Protein AF-A0A075GUR5-F1 (afdb_monomer_lite)

Foldseek 3Di:
DLVVVVVVVPLVVSLVVVVVVLVVCVVVVNPDDDDDDDPPDDVSNVVSCVVRDPDDDPPPPPPPD

Organism: NCBI:txid1456425

pLDDT: mean 70.97, std 13.14, range [38.44, 89.75]

Secondary structure (DSSP, 8-state):
-HHHHHHTT-HHHHHHHHHHHHHHHHTTT---------TT--HHHHHHHHHH-S-----------

Sequence (65 aa):
SVNALAIYNEEKMLAEYLHTFINTFRARDVLSAVVTVPDQTPPSVLANLDLYCTDLVDRGQVVIS

Structure (mmCIF, N/CA/C/O backbone):
data_AF-A0A075GUR5-F1
#
_entry.id   AF-A0A075GUR5-F1
#
loop_
_atom_site.group_PDB
_atom_site.id
_atom_site.type_symbol
_atom_site.label_atom_id
_atom_site.label_alt_id
_atom_site.label_comp_id
_atom_site.label_asym_id
_atom_site.label_entity_id
_atom_site.label_seq_id
_atom_site.pdbx_PDB_ins_code
_atom_site.Cartn_x
_atom_site.Cartn_y
_atom_site.Cartn_z
_atom_site.occupancy
_atom_site.B_iso_or_equiv
_atom_site.auth_seq_id
_atom_site.auth_comp_id
_atom_site.auth_asym_id
_atom_site.auth_atom_id
_atom_site.pdbx_PDB_model_num
ATOM 1 N N . SER A 1 1 ? -9.066 4.645 -9.362 1.00 49.34 1 SER A N 1
ATOM 2 C CA . SER A 1 1 ? -7.974 3.687 -9.634 1.00 49.34 1 SER A CA 1
ATOM 3 C C . SER A 1 1 ? -6.657 4.384 -9.344 1.00 49.34 1 SER A C 1
ATOM 5 O O . SER A 1 1 ? -6.494 5.495 -9.832 1.00 49.34 1 SER A O 1
ATOM 7 N N . VAL A 1 2 ? -5.747 3.782 -8.566 1.00 49.31 2 VAL A N 1
ATOM 8 C CA . VAL A 1 2 ? -4.402 4.343 -8.290 1.00 49.31 2 VAL A CA 1
ATOM 9 C C . VAL A 1 2 ? -3.635 4.595 -9.599 1.00 49.31 2 VAL A C 1
ATOM 11 O O . VAL A 1 2 ? -2.998 5.633 -9.744 1.00 49.31 2 VAL A O 1
ATOM 14 N N . ASN A 1 3 ? -3.837 3.737 -10.609 1.00 48.56 3 ASN A N 1
ATOM 15 C CA . ASN A 1 3 ? -3.304 3.942 -11.961 1.00 48.56 3 ASN A CA 1
ATOM 16 C C . ASN A 1 3 ? -3.805 5.228 -12.630 1.00 48.56 3 ASN A C 1
ATOM 18 O O . ASN A 1 3 ? -3.071 5.815 -13.409 1.00 48.56 3 ASN A O 1
ATOM 22 N N . ALA A 1 4 ? -5.025 5.691 -12.341 1.00 51.00 4 ALA A N 1
ATOM 23 C CA . ALA A 1 4 ? -5.525 6.935 -12.928 1.00 51.00 4 ALA A CA 1
ATOM 24 C C . ALA A 1 4 ? -4.805 8.158 -12.344 1.00 51.00 4 ALA A C 1
ATOM 26 O O . ALA A 1 4 ? -4.487 9.075 -13.084 1.00 51.00 4 ALA A O 1
ATOM 27 N N . LEU A 1 5 ? -4.487 8.147 -11.046 1.00 50.53 5 LEU A N 1
ATOM 28 C CA . LEU A 1 5 ? -3.755 9.235 -10.386 1.00 50.53 5 LEU A CA 1
ATOM 29 C C . LEU A 1 5 ? -2.291 9.299 -10.838 1.00 50.53 5 LEU A C 1
ATOM 31 O O .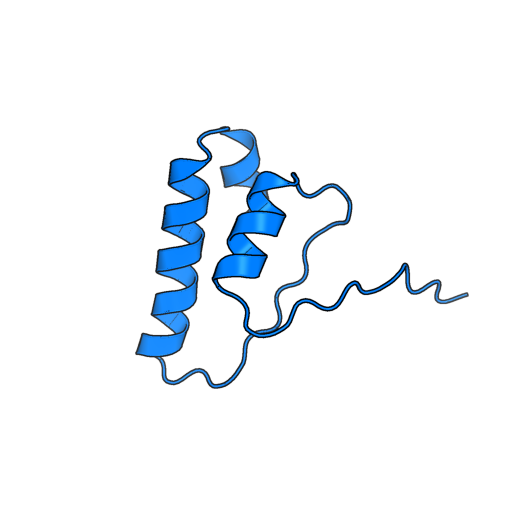 LEU A 1 5 ? -1.765 10.389 -11.030 1.00 50.53 5 LEU A O 1
ATOM 35 N N . ALA A 1 6 ? -1.665 8.144 -11.088 1.00 54.09 6 ALA A N 1
ATOM 36 C CA . ALA A 1 6 ? -0.320 8.085 -11.659 1.00 54.09 6 ALA A CA 1
ATOM 37 C C . ALA A 1 6 ? -0.249 8.664 -13.090 1.00 54.09 6 ALA A C 1
ATOM 39 O O . ALA A 1 6 ? 0.766 9.244 -13.459 1.00 54.09 6 ALA A O 1
ATOM 40 N N . ILE A 1 7 ? -1.330 8.568 -13.881 1.00 53.69 7 ILE A N 1
ATOM 41 C CA . ILE A 1 7 ? -1.400 9.125 -15.249 1.00 53.69 7 ILE A CA 1
ATOM 42 C C . ILE A 1 7 ? -1.431 10.665 -15.247 1.00 53.69 7 ILE A C 1
ATOM 44 O O . ILE A 1 7 ? -0.921 11.278 -16.182 1.00 53.69 7 ILE A O 1
ATOM 48 N N . TYR A 1 8 ? -1.983 11.303 -14.206 1.00 53.56 8 TYR A N 1
ATOM 49 C CA . TYR A 1 8 ? -2.046 12.771 -14.108 1.00 53.56 8 TYR A CA 1
ATOM 50 C C . TYR A 1 8 ? -0.745 13.420 -13.606 1.00 53.56 8 TYR A C 1
ATOM 52 O O . TYR A 1 8 ? -0.654 14.642 -13.580 1.00 53.56 8 TYR A O 1
ATOM 60 N N . ASN A 1 9 ? 0.276 12.618 -13.281 1.00 55.88 9 ASN A N 1
ATOM 61 C CA . ASN A 1 9 ? 1.660 13.046 -13.042 1.00 55.88 9 ASN A CA 1
ATOM 62 C C . ASN A 1 9 ? 1.871 14.085 -11.917 1.00 55.88 9 ASN A C 1
ATOM 64 O O . ASN A 1 9 ? 2.927 14.709 -11.834 1.00 55.88 9 ASN A O 1
ATOM 68 N N . GLU A 1 10 ? 0.899 14.262 -11.022 1.00 65.38 10 GLU A N 1
ATOM 69 C CA . GLU A 1 10 ? 1.067 15.077 -9.820 1.00 65.38 10 GLU A CA 1
ATOM 70 C C . GLU A 1 10 ? 1.452 14.181 -8.641 1.00 65.38 10 GLU A C 1
ATOM 72 O O . GLU A 1 1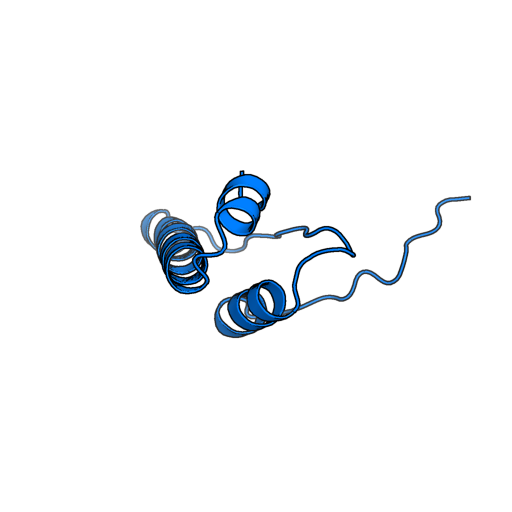0 ? 0.600 13.673 -7.911 1.00 65.38 10 GLU A O 1
ATOM 77 N N . GLU A 1 11 ? 2.759 13.986 -8.436 1.00 65.50 11 GLU A N 1
ATOM 78 C CA . GLU A 1 11 ? 3.301 13.137 -7.360 1.00 65.50 11 GLU A CA 1
ATOM 79 C C . GLU A 1 11 ? 2.738 13.495 -5.971 1.00 65.50 11 GLU A C 1
ATOM 81 O O . GLU A 1 11 ? 2.498 12.611 -5.147 1.00 65.50 11 GLU A O 1
ATOM 86 N N . LYS A 1 12 ? 2.445 14.782 -5.733 1.00 69.75 12 LYS A N 1
ATOM 87 C CA . LYS A 1 12 ? 1.789 15.260 -4.504 1.00 69.75 12 LYS A CA 1
ATOM 88 C C . LYS A 1 12 ? 0.368 14.729 -4.340 1.00 69.75 12 LYS A C 1
ATOM 90 O O . LYS A 1 12 ? 0.016 14.284 -3.253 1.00 69.75 12 LYS A O 1
ATOM 95 N N . MET A 1 13 ? -0.428 14.738 -5.408 1.00 73.88 13 MET A N 1
ATOM 96 C CA . MET A 1 13 ? -1.822 14.293 -5.368 1.00 73.88 13 MET A CA 1
ATOM 97 C C . MET A 1 13 ? -1.912 12.797 -5.047 1.00 73.88 13 MET A C 1
ATOM 99 O O . MET A 1 13 ? -2.795 12.354 -4.312 1.00 73.88 13 MET A O 1
ATOM 103 N N . LEU A 1 14 ? -0.967 12.008 -5.560 1.00 73.44 14 LEU A N 1
ATOM 104 C CA . LEU A 1 14 ? -0.885 10.584 -5.261 1.00 73.44 14 LEU A CA 1
ATOM 105 C C . LEU A 1 14 ? -0.468 10.314 -3.809 1.00 73.44 14 LEU A C 1
ATOM 107 O O . LEU A 1 14 ? -1.072 9.460 -3.159 1.00 73.44 14 LEU A O 1
ATOM 111 N N . ALA A 1 15 ? 0.520 11.047 -3.292 1.00 74.19 15 ALA A N 1
ATOM 112 C CA . ALA A 1 15 ? 0.922 10.945 -1.891 1.00 74.19 15 ALA A CA 1
ATOM 113 C C . ALA A 1 15 ? -0.238 11.311 -0.945 1.00 74.19 15 ALA A C 1
ATOM 115 O O . ALA A 1 15 ? -0.537 10.566 -0.013 1.00 74.19 15 ALA A O 1
ATOM 116 N N . GLU A 1 16 ? -0.960 12.400 -1.230 1.00 79.44 16 GLU A N 1
ATOM 117 C CA . GLU A 1 16 ? -2.144 12.818 -0.467 1.00 79.44 16 GLU A CA 1
ATOM 118 C C . GLU A 1 16 ? -3.285 11.796 -0.536 1.00 79.44 16 GLU A C 1
ATOM 120 O O . GLU A 1 16 ? -3.946 11.519 0.474 1.00 79.44 16 GLU A O 1
ATOM 125 N N . TYR A 1 17 ? -3.506 11.192 -1.707 1.00 80.75 17 TYR A N 1
ATOM 126 C CA . TYR A 1 17 ? -4.483 10.120 -1.859 1.00 80.75 17 TYR A CA 1
ATOM 127 C C . TYR A 1 17 ? -4.112 8.902 -1.008 1.00 80.75 17 TYR A C 1
ATOM 129 O O . TYR A 1 17 ? -4.963 8.401 -0.274 1.00 80.75 17 TYR A O 1
ATOM 137 N N . LEU A 1 18 ? -2.859 8.436 -1.074 1.00 79.50 18 LEU A N 1
ATOM 138 C CA . LEU A 1 18 ? -2.387 7.293 -0.284 1.00 79.50 18 LEU A CA 1
ATOM 139 C C . LEU A 1 18 ? -2.502 7.571 1.215 1.00 79.50 18 LEU A C 1
ATOM 141 O O . LEU A 1 18 ? -3.018 6.734 1.956 1.00 79.50 18 LEU A O 1
ATOM 145 N N . HIS A 1 19 ? -2.122 8.772 1.645 1.00 83.06 19 HIS A N 1
ATOM 146 C CA . HIS A 1 19 ? -2.282 9.208 3.025 1.00 83.06 19 HIS A CA 1
ATOM 147 C C . HIS A 1 19 ? -3.750 9.150 3.480 1.00 83.06 19 HIS A C 1
ATOM 149 O O . HIS A 1 19 ? -4.073 8.549 4.505 1.00 83.06 19 HIS A O 1
ATOM 155 N N . THR A 1 20 ? -4.666 9.720 2.690 1.00 85.31 20 THR A N 1
ATOM 156 C CA . THR A 1 20 ? -6.111 9.712 2.981 1.00 85.31 20 THR A CA 1
ATOM 157 C C . THR A 1 20 ? -6.685 8.292 2.998 1.00 85.31 20 THR A C 1
ATOM 159 O O . THR A 1 20 ? -7.479 7.934 3.874 1.00 85.31 20 THR A O 1
ATOM 162 N N . PHE A 1 21 ? -6.268 7.460 2.047 1.00 84.12 21 PHE A N 1
ATOM 163 C CA . PHE A 1 21 ? -6.695 6.072 1.929 1.00 84.12 21 PHE A CA 1
ATOM 164 C C . PHE A 1 21 ? -6.303 5.260 3.168 1.00 84.12 21 PHE A C 1
ATOM 166 O O . PHE A 1 21 ? -7.150 4.605 3.773 1.00 84.12 21 PHE A O 1
ATOM 173 N N . ILE A 1 22 ? -5.053 5.377 3.611 1.00 82.00 22 ILE A N 1
ATOM 174 C CA . ILE A 1 22 ? -4.538 4.650 4.777 1.00 82.00 22 ILE A CA 1
ATOM 175 C C . ILE A 1 22 ? -5.171 5.162 6.071 1.00 82.00 22 ILE A C 1
ATOM 177 O O . ILE A 1 22 ? -5.567 4.373 6.929 1.00 82.00 22 ILE A O 1
ATOM 181 N N . ASN A 1 23 ? -5.398 6.471 6.186 1.00 84.81 23 ASN A N 1
ATOM 182 C CA . ASN A 1 23 ? -6.125 7.032 7.325 1.00 84.81 23 ASN A CA 1
ATOM 183 C C . ASN A 1 23 ? -7.582 6.541 7.411 1.00 84.81 23 ASN A C 1
ATOM 185 O O . ASN A 1 23 ? -8.141 6.472 8.507 1.00 84.81 23 ASN A O 1
ATOM 189 N N . THR A 1 24 ? -8.190 6.132 6.293 1.00 86.69 24 THR A N 1
ATOM 190 C CA . THR A 1 24 ? -9.532 5.525 6.298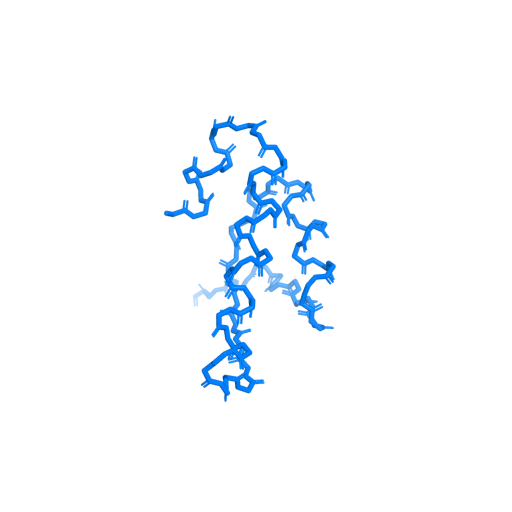 1.00 86.69 24 THR A CA 1
ATOM 191 C C . THR A 1 24 ? -9.539 4.164 7.000 1.00 86.69 24 THR A C 1
ATOM 193 O O . THR A 1 24 ? -10.523 3.825 7.656 1.00 86.69 24 THR A O 1
ATOM 196 N N . PHE A 1 25 ? -8.447 3.396 6.918 1.00 85.88 25 PHE A N 1
ATOM 197 C CA . PHE A 1 25 ? -8.300 2.133 7.650 1.00 85.88 25 PHE A CA 1
ATOM 198 C C . PHE A 1 25 ? -8.264 2.360 9.156 1.00 85.88 25 PHE A C 1
ATOM 200 O O . PHE A 1 25 ? -8.977 1.683 9.895 1.00 85.88 25 PHE A O 1
ATOM 207 N N . ARG A 1 26 ? -7.525 3.385 9.595 1.00 80.31 26 ARG A N 1
ATOM 208 C CA . ARG A 1 26 ? -7.477 3.788 11.003 1.00 80.31 26 ARG A CA 1
ATOM 209 C C . ARG A 1 26 ? -8.851 4.196 11.532 1.00 80.31 26 ARG A C 1
ATOM 211 O O . ARG A 1 26 ? -9.215 3.800 12.628 1.00 80.31 26 ARG A O 1
ATOM 218 N N . ALA A 1 27 ? -9.622 4.955 10.753 1.00 85.44 27 ALA A N 1
ATOM 219 C CA . ALA A 1 27 ? -10.966 5.389 11.143 1.00 85.44 27 ALA A CA 1
ATOM 220 C C . ALA A 1 27 ? -11.998 4.246 11.217 1.00 85.44 27 ALA A C 1
ATOM 222 O O . ALA A 1 27 ? -13.098 4.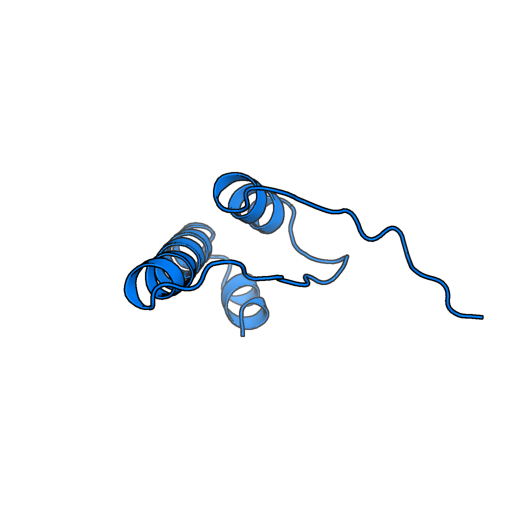452 11.725 1.00 85.44 27 ALA A O 1
ATOM 223 N N . ARG A 1 28 ? -11.674 3.069 10.672 1.00 89.25 28 ARG A N 1
ATOM 224 C CA . ARG A 1 28 ? -12.557 1.896 10.607 1.00 89.25 28 ARG A CA 1
ATOM 225 C C . ARG A 1 28 ? -12.036 0.701 11.410 1.00 89.25 28 ARG A C 1
ATOM 227 O O . ARG A 1 28 ? -12.530 -0.403 11.202 1.00 89.25 28 ARG A O 1
ATOM 234 N N . ASP A 1 29 ? -11.031 0.907 12.261 1.00 89.75 29 ASP A N 1
ATOM 235 C CA . ASP A 1 29 ? -10.387 -0.144 13.061 1.00 89.75 29 ASP A CA 1
ATOM 236 C C . ASP A 1 29 ? -9.906 -1.347 12.221 1.00 89.75 29 ASP A C 1
ATOM 238 O O . ASP A 1 29 ? -9.948 -2.504 12.645 1.00 89.75 29 ASP A O 1
ATOM 242 N N . VAL A 1 30 ? -9.442 -1.085 10.994 1.00 85.81 30 VAL A N 1
ATOM 243 C CA . VAL A 1 30 ? -8.876 -2.119 10.120 1.00 85.81 30 VAL A CA 1
ATOM 244 C C . VAL A 1 30 ? -7.480 -2.485 10.622 1.00 85.81 30 VAL A C 1
ATOM 246 O O . VAL A 1 30 ? -6.590 -1.640 10.679 1.00 85.81 30 VAL A O 1
ATOM 249 N N . LEU A 1 31 ? -7.285 -3.762 10.956 1.00 83.88 31 LEU A N 1
ATOM 250 C CA . LEU A 1 31 ? -6.042 -4.268 11.553 1.00 83.88 31 LEU A CA 1
ATOM 251 C C . LEU A 1 31 ? -4.927 -4.536 10.530 1.00 83.88 31 LEU A C 1
ATOM 253 O O . LEU A 1 31 ? -3.752 -4.464 10.871 1.00 83.88 31 LEU A O 1
ATOM 257 N N . SER A 1 32 ? -5.281 -4.881 9.290 1.00 82.25 32 SER A N 1
ATOM 258 C CA . SER A 1 32 ? -4.324 -5.179 8.222 1.00 82.25 32 SER A CA 1
ATOM 259 C C . SER A 1 32 ? -4.946 -4.914 6.853 1.00 82.25 32 SER A C 1
ATOM 261 O O . SER A 1 32 ? -6.133 -5.175 6.642 1.00 82.25 32 SER A O 1
ATOM 263 N N . ALA A 1 33 ? -4.140 -4.410 5.922 1.00 79.62 33 ALA A N 1
ATOM 264 C CA . ALA A 1 33 ? -4.502 -4.242 4.523 1.00 79.62 33 ALA A CA 1
ATOM 265 C C . ALA A 1 33 ? -3.350 -4.739 3.647 1.00 79.62 33 ALA A C 1
ATOM 267 O O . ALA A 1 33 ? -2.199 -4.363 3.853 1.00 79.62 33 ALA A O 1
ATOM 268 N N . VAL A 1 34 ? -3.669 -5.570 2.654 1.00 82.19 34 VAL A N 1
ATOM 269 C CA . VAL A 1 34 ? -2.705 -6.033 1.651 1.00 82.19 34 VAL A CA 1
ATOM 270 C C . VAL A 1 34 ? -2.978 -5.281 0.358 1.00 82.19 34 VAL A C 1
ATOM 272 O O . VAL A 1 34 ? -4.074 -5.371 -0.196 1.00 82.19 34 VAL A O 1
ATOM 275 N N . VAL A 1 35 ? -1.981 -4.540 -0.120 1.00 77.31 35 VAL A N 1
ATOM 276 C CA . VAL A 1 35 ? -2.060 -3.780 -1.370 1.00 77.31 35 VAL A CA 1
ATOM 277 C C . VAL A 1 35 ? -1.146 -4.437 -2.394 1.00 77.31 35 VAL A C 1
ATOM 279 O O . VAL A 1 35 ? 0.051 -4.578 -2.174 1.00 77.31 35 VAL A O 1
ATOM 282 N N . THR A 1 36 ? -1.714 -4.855 -3.522 1.00 75.88 36 THR A N 1
ATOM 283 C CA . THR A 1 36 ? -0.949 -5.374 -4.660 1.00 75.88 36 THR A CA 1
ATOM 284 C C . THR A 1 36 ? -0.760 -4.274 -5.690 1.00 75.88 36 THR A C 1
ATOM 286 O O . THR A 1 36 ? -1.744 -3.685 -6.144 1.00 75.88 36 THR A O 1
ATOM 289 N N . VAL A 1 37 ? 0.484 -4.038 -6.090 1.00 74.38 37 VAL A N 1
ATOM 290 C CA . VAL A 1 37 ? 0.843 -3.093 -7.150 1.00 74.38 37 VAL A CA 1
ATOM 291 C C . VAL A 1 37 ? 1.476 -3.834 -8.329 1.00 74.38 37 VAL A C 1
ATOM 293 O O . VAL A 1 37 ? 2.104 -4.869 -8.115 1.00 74.38 37 VAL A O 1
ATOM 296 N N . PRO A 1 38 ? 1.282 -3.367 -9.572 1.00 73.25 38 PRO A N 1
ATOM 297 C CA . PRO A 1 38 ? 1.920 -3.970 -10.739 1.00 73.25 38 PRO A CA 1
ATOM 298 C C . PRO A 1 38 ? 3.429 -3.676 -10.778 1.00 73.25 38 PRO A C 1
ATOM 300 O O . PRO A 1 38 ? 3.862 -2.622 -10.316 1.00 73.25 38 PRO A O 1
ATOM 303 N N . ASP A 1 39 ? 4.210 -4.540 -11.430 1.00 72.06 39 ASP A N 1
ATOM 304 C CA . ASP A 1 39 ? 5.676 -4.394 -11.561 1.00 72.06 39 ASP A CA 1
ATOM 305 C C . ASP A 1 39 ? 6.105 -3.090 -12.260 1.00 72.06 39 ASP A C 1
ATOM 307 O O . ASP A 1 39 ? 7.201 -2.584 -12.053 1.00 72.06 39 ASP A O 1
ATOM 311 N N . GLN A 1 40 ? 5.225 -2.512 -13.082 1.00 70.56 40 GLN A N 1
ATOM 312 C CA . GLN A 1 40 ? 5.461 -1.266 -13.823 1.00 70.56 40 GLN A CA 1
ATOM 313 C C . GLN A 1 40 ? 5.118 -0.005 -13.007 1.00 70.56 40 GLN A C 1
ATOM 315 O O . GLN A 1 40 ? 4.970 1.082 -13.568 1.00 70.56 40 GLN A O 1
A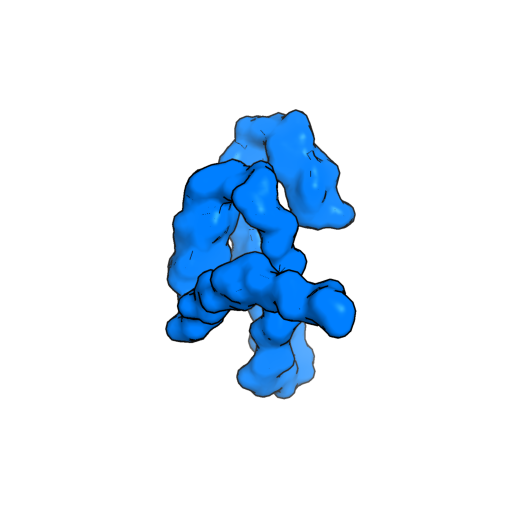TOM 320 N N . THR A 1 41 ? 4.931 -0.138 -11.693 1.00 72.19 41 THR A N 1
ATOM 321 C CA . THR A 1 41 ? 4.608 0.993 -10.818 1.00 72.19 41 THR A CA 1
ATOM 322 C C . THR A 1 41 ? 5.794 1.963 -10.749 1.00 72.19 41 THR A C 1
ATOM 324 O O . THR A 1 41 ? 6.919 1.520 -10.515 1.00 72.19 41 THR A O 1
ATOM 327 N N . PRO A 1 42 ? 5.583 3.284 -10.926 1.00 73.56 42 PRO A N 1
ATOM 328 C CA . PRO A 1 42 ? 6.682 4.239 -10.881 1.00 73.56 42 PRO A CA 1
ATOM 329 C C . PRO A 1 42 ? 7.406 4.212 -9.522 1.00 73.56 42 PRO A C 1
ATOM 331 O O . PRO A 1 42 ? 6.739 4.116 -8.484 1.00 73.56 42 PRO A O 1
ATOM 334 N N . PRO A 1 43 ? 8.745 4.363 -9.487 1.00 77.94 43 PRO A N 1
ATOM 335 C CA . PRO A 1 43 ? 9.519 4.292 -8.246 1.00 77.94 43 PRO A CA 1
ATOM 336 C C . PRO A 1 43 ? 9.065 5.273 -7.158 1.00 77.94 43 PRO A C 1
ATOM 338 O O . PRO A 1 43 ? 9.106 4.934 -5.979 1.00 77.94 43 PRO A O 1
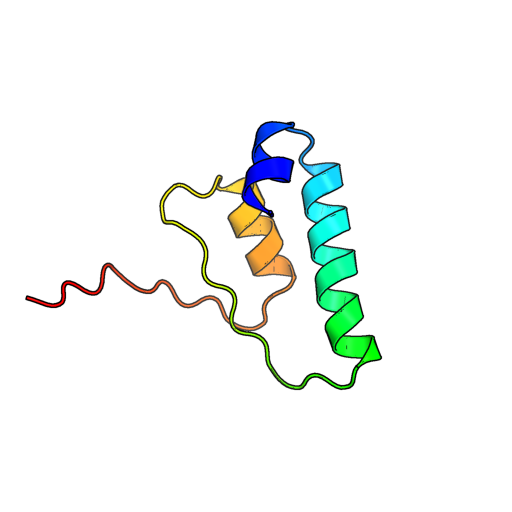ATOM 341 N N . SER A 1 44 ? 8.580 6.465 -7.527 1.00 74.62 44 SER A N 1
ATOM 342 C CA . SER A 1 44 ? 8.069 7.450 -6.563 1.00 74.62 44 SER A CA 1
ATOM 343 C C . SER A 1 44 ? 6.792 6.987 -5.854 1.00 74.62 44 SER A C 1
ATOM 345 O O . SER A 1 44 ? 6.574 7.306 -4.686 1.00 74.62 44 SER A O 1
ATOM 347 N N . VAL A 1 45 ? 5.965 6.172 -6.512 1.00 74.06 45 VAL A N 1
ATOM 348 C CA . VAL A 1 45 ? 4.784 5.554 -5.890 1.00 74.06 45 VAL A CA 1
ATOM 349 C C . VAL A 1 45 ? 5.200 4.456 -4.921 1.00 74.06 45 VAL A C 1
ATOM 351 O O . VAL A 1 45 ? 4.663 4.385 -3.820 1.00 74.06 45 VAL A O 1
ATOM 354 N N . LEU A 1 46 ? 6.177 3.631 -5.310 1.00 76.56 46 LEU A N 1
ATOM 355 C CA . LEU A 1 46 ? 6.729 2.588 -4.444 1.00 76.56 46 LEU A CA 1
ATOM 356 C C . LEU A 1 46 ? 7.363 3.191 -3.186 1.00 76.56 46 LEU A C 1
ATOM 358 O O . LEU A 1 46 ? 7.085 2.717 -2.091 1.00 76.56 46 LEU A O 1
ATOM 362 N N . ALA A 1 47 ? 8.117 4.284 -3.324 1.00 79.62 47 ALA A N 1
ATOM 363 C CA . ALA A 1 47 ? 8.690 5.010 -2.192 1.00 79.62 47 ALA A CA 1
ATOM 364 C C . ALA A 1 47 ? 7.614 5.573 -1.245 1.00 79.62 47 ALA A C 1
ATOM 366 O O . ALA A 1 47 ? 7.768 5.519 -0.029 1.00 79.62 47 ALA A O 1
ATOM 367 N N . ASN A 1 48 ? 6.493 6.073 -1.778 1.00 76.31 48 ASN A N 1
ATOM 368 C CA . ASN A 1 48 ? 5.370 6.500 -0.941 1.00 76.31 48 ASN A CA 1
ATOM 369 C C . ASN A 1 48 ? 4.707 5.322 -0.212 1.00 76.31 48 ASN A C 1
ATOM 371 O O . ASN A 1 48 ? 4.315 5.466 0.940 1.00 76.31 48 ASN A O 1
ATOM 375 N N . LEU A 1 49 ? 4.573 4.160 -0.857 1.00 77.75 49 LEU A N 1
ATOM 376 C CA . LEU A 1 49 ? 4.035 2.963 -0.205 1.00 77.75 49 LEU A CA 1
ATOM 377 C C . LEU A 1 49 ? 4.966 2.458 0.900 1.00 77.75 49 LEU A C 1
ATOM 379 O O . LEU A 1 49 ? 4.473 2.113 1.965 1.00 77.75 49 LEU A O 1
ATOM 383 N N . ASP A 1 50 ? 6.281 2.501 0.691 1.00 80.56 50 ASP A N 1
ATOM 384 C CA . ASP A 1 50 ? 7.288 2.167 1.708 1.00 80.56 50 ASP A CA 1
ATOM 385 C C . ASP A 1 50 ? 7.181 3.054 2.958 1.00 80.56 50 ASP A C 1
ATOM 387 O O . ASP A 1 50 ? 7.306 2.577 4.080 1.00 80.56 50 ASP A O 1
ATOM 391 N N . LEU A 1 51 ? 6.837 4.336 2.791 1.00 80.31 51 LEU A N 1
ATOM 392 C CA . LEU A 1 51 ? 6.626 5.247 3.922 1.00 80.31 51 LEU A CA 1
ATOM 393 C C . LEU A 1 51 ? 5.386 4.920 4.762 1.00 80.31 51 LEU A C 1
ATOM 395 O O . LEU A 1 51 ? 5.354 5.249 5.950 1.00 80.31 51 LEU A O 1
ATOM 399 N N . TYR A 1 52 ? 4.343 4.345 4.161 1.00 76.44 52 TYR A N 1
ATOM 400 C CA . TYR A 1 52 ? 3.068 4.135 4.849 1.00 76.44 52 TYR A CA 1
ATOM 401 C C . TYR A 1 52 ? 2.757 2.672 5.185 1.00 76.44 52 TYR A C 1
ATOM 403 O O . TYR A 1 52 ? 1.909 2.414 6.043 1.00 76.44 52 TYR A O 1
ATOM 411 N N . CYS A 1 53 ? 3.399 1.717 4.521 1.00 77.69 53 CYS A N 1
ATOM 412 C CA . CYS A 1 53 ? 3.260 0.294 4.795 1.00 77.69 53 CYS A CA 1
ATOM 413 C C . CYS A 1 53 ? 4.287 -0.144 5.845 1.00 77.69 53 CYS A C 1
ATOM 415 O O . CYS A 1 53 ? 5.428 0.295 5.838 1.00 77.69 53 CYS A O 1
ATOM 417 N N . THR A 1 54 ? 3.879 -1.026 6.758 1.00 75.06 54 THR A N 1
ATOM 418 C CA . THR A 1 54 ? 4.795 -1.595 7.762 1.00 75.06 54 THR A CA 1
ATOM 419 C C . THR A 1 54 ? 5.739 -2.622 7.147 1.00 75.06 54 THR A C 1
ATOM 421 O O . THR A 1 54 ? 6.898 -2.686 7.537 1.00 75.06 54 THR A O 1
ATOM 424 N N . ASP A 1 55 ? 5.243 -3.384 6.170 1.00 73.25 55 ASP A N 1
ATOM 425 C CA . ASP A 1 55 ? 6.002 -4.404 5.458 1.00 73.25 55 ASP A CA 1
ATOM 426 C C . ASP A 1 55 ? 5.786 -4.259 3.950 1.00 73.25 55 ASP A C 1
ATOM 428 O O . ASP A 1 55 ? 4.652 -4.124 3.474 1.00 73.25 55 ASP A O 1
ATOM 432 N N . LEU A 1 56 ? 6.882 -4.341 3.198 1.00 67.00 56 LEU A N 1
ATOM 433 C CA . LEU A 1 56 ? 6.893 -4.419 1.742 1.00 67.00 56 LEU A CA 1
ATOM 434 C C . LEU A 1 56 ? 7.425 -5.792 1.339 1.00 67.00 56 LEU A C 1
ATOM 436 O O . LEU A 1 56 ? 8.579 -6.132 1.590 1.00 67.00 56 LEU A O 1
ATOM 440 N N . VAL A 1 57 ? 6.560 -6.598 0.728 1.00 69.62 57 VAL A N 1
ATOM 441 C CA . VAL A 1 57 ? 6.925 -7.923 0.224 1.00 69.62 57 VAL A CA 1
ATOM 442 C C . VAL A 1 57 ? 7.046 -7.831 -1.287 1.00 69.62 57 VAL A C 1
ATOM 444 O O . VAL A 1 57 ? 6.032 -7.745 -1.983 1.00 69.62 57 VAL A O 1
ATOM 447 N N . ASP A 1 58 ? 8.280 -7.868 -1.794 1.00 67.31 58 ASP A N 1
ATOM 448 C CA . ASP A 1 58 ? 8.501 -8.134 -3.212 1.00 67.31 58 ASP A CA 1
ATOM 449 C C . ASP A 1 58 ? 8.045 -9.566 -3.489 1.00 67.31 58 ASP A C 1
ATOM 451 O O . ASP A 1 58 ? 8.574 -10.543 -2.951 1.00 67.31 58 ASP A O 1
ATOM 455 N N . ARG A 1 59 ? 6.984 -9.675 -4.285 1.00 60.53 59 ARG A N 1
ATOM 456 C CA . ARG A 1 59 ? 6.341 -10.949 -4.566 1.00 60.53 59 ARG A CA 1
ATOM 457 C C . ARG A 1 59 ? 7.117 -11.812 -5.549 1.00 60.53 59 ARG A C 1
ATOM 459 O O . ARG A 1 59 ? 6.624 -12.907 -5.793 1.00 60.53 59 ARG A O 1
ATOM 466 N N . GLY A 1 60 ? 8.259 -11.345 -6.076 1.00 58.94 60 GLY A N 1
ATOM 467 C CA . GLY A 1 60 ? 9.203 -12.116 -6.885 1.00 58.94 60 GLY A CA 1
ATOM 468 C C . GLY A 1 60 ? 8.498 -13.067 -7.845 1.00 58.94 60 GLY A C 1
ATOM 469 O O . GLY A 1 60 ? 8.315 -14.226 -7.498 1.00 58.94 60 GLY A O 1
ATOM 470 N N . GLN A 1 61 ? 8.052 -12.550 -8.997 1.00 45.16 61 GLN A N 1
ATOM 471 C CA . GLN A 1 61 ? 7.336 -13.243 -10.080 1.00 45.16 61 GLN A CA 1
ATOM 472 C C . GLN A 1 61 ? 6.929 -14.696 -9.751 1.00 45.16 61 GLN A C 1
ATOM 474 O O . GLN A 1 61 ? 7.653 -15.644 -10.056 1.00 45.16 61 GLN A O 1
ATOM 479 N N . VAL A 1 62 ? 5.761 -14.889 -9.130 1.00 49.47 62 VAL A N 1
ATOM 480 C CA . VAL A 1 62 ? 5.214 -16.236 -8.913 1.00 49.47 62 VAL A CA 1
ATOM 481 C C . VAL A 1 62 ? 4.825 -16.816 -10.275 1.00 49.47 62 VAL A C 1
ATOM 483 O O . VAL A 1 62 ? 3.722 -16.590 -10.773 1.00 49.47 62 VAL A O 1
ATOM 486 N N . VAL A 1 63 ? 5.751 -17.544 -10.901 1.00 41.91 63 VAL A N 1
ATOM 487 C CA . VAL A 1 63 ? 5.482 -18.376 -12.075 1.00 41.91 63 VAL A CA 1
ATOM 488 C C . VAL A 1 63 ? 4.702 -19.591 -11.583 1.00 41.91 63 VAL A C 1
ATOM 490 O O . VAL A 1 63 ? 5.279 -20.547 -11.071 1.00 41.91 63 VAL A O 1
ATOM 493 N N . ILE A 1 64 ? 3.377 -19.549 -11.693 1.00 46.94 64 ILE A N 1
ATOM 494 C CA . ILE A 1 64 ? 2.577 -20.772 -11.627 1.00 46.94 64 ILE A CA 1
ATOM 495 C C . ILE A 1 64 ? 2.694 -21.410 -13.013 1.00 46.94 64 ILE A C 1
ATOM 497 O O . ILE A 1 64 ? 2.160 -20.861 -13.978 1.00 46.94 64 ILE A O 1
ATOM 501 N N . SER A 1 65 ? 3.464 -22.499 -13.115 1.00 38.44 65 SER A N 1
ATOM 502 C CA . SER A 1 65 ? 3.544 -23.336 -14.320 1.00 38.44 65 SER A CA 1
ATOM 503 C C . SER A 1 65 ? 2.381 -24.313 -14.383 1.00 38.44 65 SER A C 1
ATOM 505 O O . SER A 1 65 ? 2.153 -24.961 -13.334 1.00 38.44 65 SER A O 1
#

Radius of gyration: 13.05 Å; chains: 1; bounding box: 22×39×28 Å